Protein AF-T2M5D5-F1 (afdb_monomer)

Structure (mmCIF, N/CA/C/O backbone):
data_AF-T2M5D5-F1
#
_entry.id   AF-T2M5D5-F1
#
loop_
_atom_site.group_PDB
_atom_site.id
_atom_site.type_symbol
_atom_site.label_atom_id
_atom_site.label_alt_id
_atom_site.label_comp_id
_atom_site.label_asym_id
_atom_site.label_entity_id
_atom_site.label_seq_id
_atom_site.pdbx_PDB_ins_code
_atom_site.Cartn_x
_atom_site.Cartn_y
_atom_site.Cartn_z
_atom_site.occupancy
_atom_site.B_iso_or_equiv
_atom_site.auth_seq_id
_atom_site.auth_comp_id
_atom_site.auth_asym_id
_atom_site.auth_atom_id
_atom_site.pdbx_PDB_model_num
ATOM 1 N N . MET A 1 1 ? 47.202 38.262 -23.959 1.00 41.03 1 MET A N 1
ATOM 2 C CA . MET A 1 1 ? 46.665 36.959 -23.506 1.00 41.03 1 MET A CA 1
ATOM 3 C C . MET A 1 1 ? 47.545 35.866 -24.092 1.00 41.03 1 MET A C 1
ATOM 5 O O . MET A 1 1 ? 47.712 35.843 -25.303 1.00 41.03 1 MET A O 1
ATOM 9 N N . LYS A 1 2 ? 48.223 35.074 -23.251 1.00 37.91 2 LYS A N 1
ATOM 10 C CA . LYS A 1 2 ? 49.223 34.091 -23.702 1.00 37.91 2 LYS A CA 1
ATOM 11 C C . LYS A 1 2 ? 48.536 32.831 -24.260 1.00 37.91 2 LYS A C 1
ATOM 13 O O . LYS A 1 2 ? 47.657 32.316 -23.571 1.00 37.91 2 LYS A O 1
ATOM 18 N N . PRO A 1 3 ? 48.938 32.301 -25.428 1.00 40.81 3 PRO A N 1
ATOM 19 C CA . PRO A 1 3 ? 48.574 30.942 -25.816 1.00 40.81 3 PRO A CA 1
ATOM 20 C C . PRO A 1 3 ? 49.311 29.939 -24.911 1.00 40.81 3 PRO A C 1
ATOM 22 O O . PRO A 1 3 ? 50.504 30.097 -24.644 1.00 40.81 3 PRO A O 1
ATOM 25 N N . GLY A 1 4 ? 48.584 28.948 -24.389 1.00 52.00 4 GLY A N 1
ATOM 26 C CA . GLY A 1 4 ? 49.148 27.851 -23.592 1.00 52.00 4 GLY A CA 1
ATOM 27 C C . GLY A 1 4 ? 50.133 26.993 -24.404 1.00 52.00 4 GLY A C 1
ATOM 28 O O . GLY A 1 4 ? 50.101 27.035 -25.636 1.00 52.00 4 GLY A O 1
ATOM 29 N N . PRO A 1 5 ? 51.033 26.239 -23.747 1.00 53.03 5 PRO A N 1
ATOM 30 C CA . PRO A 1 5 ? 52.125 25.567 -24.438 1.00 53.03 5 PRO A CA 1
ATOM 31 C C . PRO A 1 5 ? 51.608 24.421 -25.316 1.00 53.03 5 PRO A C 1
ATOM 33 O O . PRO A 1 5 ? 50.821 23.582 -24.876 1.00 53.03 5 PRO A O 1
ATOM 36 N N . ALA A 1 6 ? 52.080 24.382 -26.563 1.00 60.75 6 ALA A N 1
ATOM 37 C CA . ALA A 1 6 ? 51.912 23.240 -27.449 1.00 60.75 6 ALA A CA 1
ATOM 38 C C . ALA A 1 6 ? 52.749 22.069 -26.914 1.00 60.75 6 ALA A C 1
ATOM 40 O O . ALA A 1 6 ? 53.966 22.186 -26.769 1.00 60.75 6 ALA A O 1
ATOM 41 N N . LEU A 1 7 ? 52.085 20.955 -26.604 1.00 52.19 7 LEU A N 1
ATOM 42 C CA . LEU A 1 7 ? 52.728 19.740 -26.108 1.00 52.19 7 LEU A CA 1
ATOM 43 C C . LEU A 1 7 ? 53.691 19.192 -27.164 1.00 52.19 7 LEU A C 1
ATOM 45 O O . LEU A 1 7 ? 53.328 18.992 -28.326 1.00 52.19 7 LEU A O 1
ATOM 49 N N . THR A 1 8 ? 54.933 18.959 -26.756 1.00 66.31 8 THR A N 1
ATOM 50 C CA . THR A 1 8 ? 55.989 18.468 -27.639 1.00 66.31 8 THR A CA 1
ATOM 51 C C . THR A 1 8 ? 55.915 16.946 -27.773 1.00 66.31 8 THR A C 1
ATOM 53 O O . THR A 1 8 ? 55.315 16.248 -26.954 1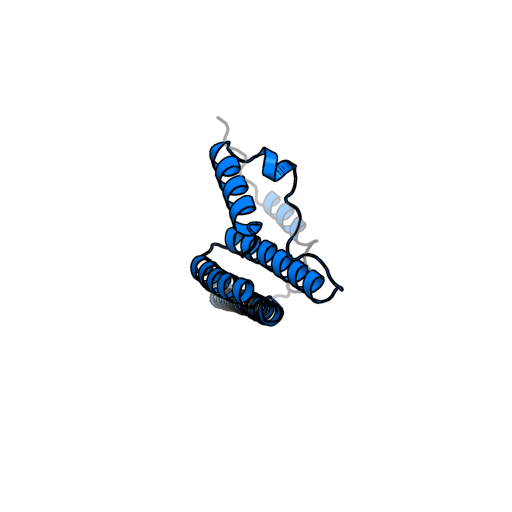.00 66.31 8 THR A O 1
ATOM 56 N N . LYS A 1 9 ? 56.562 16.382 -28.803 1.00 50.91 9 LYS A N 1
ATOM 57 C CA . LYS A 1 9 ? 56.622 14.920 -29.019 1.00 50.91 9 LYS A CA 1
ATOM 58 C C . LYS A 1 9 ? 57.193 14.148 -27.816 1.00 50.91 9 LYS A C 1
ATOM 60 O O . LYS A 1 9 ? 56.903 12.963 -27.673 1.00 50.91 9 LYS A O 1
ATOM 65 N N . LEU A 1 10 ? 57.966 14.813 -26.956 1.00 52.09 10 LEU A N 1
ATOM 66 C CA . LEU A 1 10 ? 58.519 14.241 -25.730 1.00 52.09 10 LEU A CA 1
ATOM 67 C C . LEU A 1 10 ? 57.456 14.115 -24.618 1.00 52.09 10 LEU A C 1
ATOM 69 O O . LEU A 1 10 ? 57.444 13.116 -23.901 1.00 52.09 10 LEU A O 1
ATOM 73 N N . ASP A 1 11 ? 56.493 15.041 -24.549 1.00 59.12 11 ASP A N 1
ATOM 74 C CA . ASP A 1 11 ? 55.388 15.018 -23.574 1.00 59.12 11 ASP A CA 1
ATOM 75 C C . ASP A 1 11 ? 54.413 13.856 -23.830 1.00 59.12 11 ASP A C 1
ATOM 77 O O . ASP A 1 11 ? 53.914 13.216 -22.901 1.00 59.12 11 ASP A O 1
ATOM 81 N N . LEU A 1 12 ? 54.204 13.510 -25.104 1.00 53.34 12 LEU A N 1
ATOM 82 C CA . LEU A 1 12 ? 53.393 12.357 -25.509 1.00 53.34 12 LEU A CA 1
ATOM 83 C C . LEU A 1 12 ? 54.049 11.017 -25.139 1.00 53.34 12 LEU A C 1
ATOM 85 O O . LEU A 1 12 ? 53.348 10.052 -24.827 1.00 53.34 12 LEU A O 1
ATOM 89 N N . ALA A 1 13 ? 55.384 10.949 -25.141 1.00 54.50 13 ALA A N 1
ATOM 90 C CA . ALA A 1 13 ? 56.126 9.751 -24.752 1.00 54.50 13 ALA A CA 1
ATOM 91 C C . ALA A 1 13 ? 56.056 9.503 -23.234 1.00 54.50 13 ALA A C 1
ATOM 93 O O . ALA A 1 13 ? 55.872 8.364 -22.802 1.00 54.50 13 ALA A O 1
ATOM 94 N N . VAL A 1 14 ? 56.116 10.569 -22.429 1.00 59.69 14 VAL A N 1
ATOM 95 C CA . VAL A 1 14 ? 55.937 10.502 -20.968 1.00 59.69 14 VAL A CA 1
ATOM 96 C C . VAL A 1 14 ? 54.496 10.124 -20.604 1.00 59.69 14 VAL A C 1
ATOM 98 O O . VAL A 1 14 ? 54.284 9.279 -19.733 1.00 59.69 14 VAL A O 1
ATOM 101 N N . TRP A 1 15 ? 53.497 10.668 -21.310 1.00 54.50 15 TRP A N 1
ATOM 102 C CA . TRP A 1 15 ? 52.091 10.288 -21.123 1.00 54.50 15 TRP A CA 1
ATOM 103 C C . TRP A 1 15 ? 51.831 8.813 -21.472 1.00 54.50 15 TRP A C 1
ATOM 105 O O . TRP A 1 15 ? 51.175 8.097 -20.715 1.00 54.50 15 TRP A O 1
ATOM 115 N N . ARG A 1 16 ? 52.419 8.324 -22.571 1.00 48.47 16 ARG A N 1
ATOM 116 C CA . ARG A 1 16 ? 52.304 6.926 -23.016 1.00 48.47 16 ARG A CA 1
ATOM 117 C C . ARG A 1 16 ? 52.884 5.931 -22.003 1.00 48.47 16 ARG A C 1
ATOM 119 O O . ARG A 1 16 ? 52.291 4.879 -21.787 1.00 48.47 16 ARG A O 1
ATOM 126 N N . ASN A 1 17 ? 53.995 6.263 -21.347 1.00 54.94 17 ASN A N 1
ATOM 127 C CA . ASN A 1 17 ? 54.628 5.372 -20.367 1.00 54.94 17 ASN A CA 1
ATOM 128 C C . ASN A 1 17 ? 53.801 5.231 -19.072 1.00 54.94 17 ASN A C 1
ATOM 130 O O . ASN A 1 17 ? 53.831 4.195 -18.412 1.00 54.94 17 ASN A O 1
ATOM 134 N N . LYS A 1 18 ? 52.987 6.243 -18.745 1.00 54.78 18 LYS A N 1
ATOM 135 C CA . LYS A 1 18 ? 52.133 6.269 -17.547 1.00 54.78 18 LYS A CA 1
ATOM 136 C C . LYS A 1 18 ? 50.885 5.379 -17.654 1.00 54.78 18 LYS A C 1
ATOM 138 O O . LYS A 1 18 ? 50.311 5.021 -16.633 1.00 54.78 18 LYS A O 1
ATOM 143 N N . LEU A 1 19 ? 50.481 5.000 -18.870 1.00 45.97 19 LEU A N 1
ATOM 144 C CA . LEU A 1 19 ? 49.377 4.059 -19.116 1.00 45.97 19 LEU A CA 1
ATOM 145 C C . LEU A 1 19 ? 49.840 2.596 -19.184 1.00 45.97 19 LEU A C 1
ATOM 147 O O . LEU A 1 19 ? 49.019 1.687 -19.082 1.00 45.97 19 LEU A O 1
ATOM 151 N N . SER A 1 20 ? 51.148 2.360 -19.320 1.00 48.66 20 SER A N 1
ATOM 152 C CA . SER A 1 20 ? 51.711 1.013 -19.451 1.00 48.66 20 SER A CA 1
ATOM 153 C C . SER A 1 20 ? 51.877 0.275 -18.116 1.00 48.66 20 SER A C 1
ATOM 155 O O . SER A 1 20 ? 52.218 -0.903 -18.118 1.00 48.66 20 SER A O 1
ATOM 157 N N . THR A 1 21 ? 51.623 0.929 -16.979 1.00 49.34 21 THR A N 1
ATOM 158 C CA . THR A 1 21 ? 51.690 0.324 -15.636 1.00 49.34 21 THR A CA 1
ATOM 159 C C . THR A 1 21 ? 50.332 -0.131 -15.089 1.00 49.34 21 THR A C 1
ATOM 161 O O . THR A 1 21 ? 50.283 -0.648 -13.977 1.00 49.34 21 THR A O 1
ATOM 164 N N . VAL A 1 22 ? 49.229 0.033 -15.837 1.00 53.72 22 VAL A N 1
ATOM 165 C CA . VAL A 1 22 ? 47.863 -0.246 -15.332 1.00 53.72 22 VAL A CA 1
ATOM 166 C C . VAL A 1 22 ? 47.086 -1.265 -16.185 1.00 53.72 22 VAL A C 1
ATOM 168 O O . VAL A 1 22 ? 45.942 -1.576 -15.870 1.00 53.72 22 VAL A O 1
ATOM 171 N 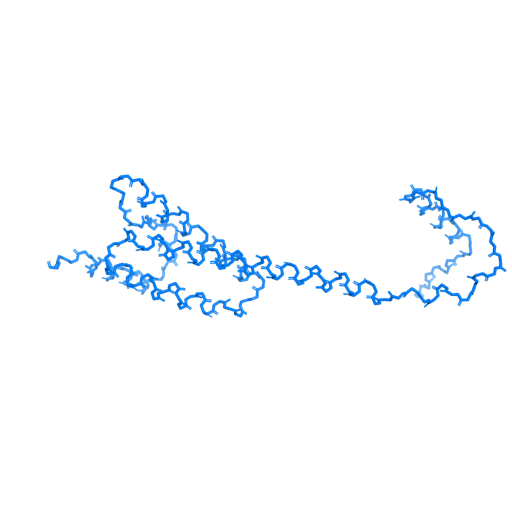N . LEU A 1 23 ? 47.681 -1.858 -17.229 1.00 47.91 23 LEU A N 1
ATOM 172 C CA . LEU A 1 23 ? 47.037 -2.925 -18.012 1.00 47.91 23 LEU A CA 1
ATOM 173 C C .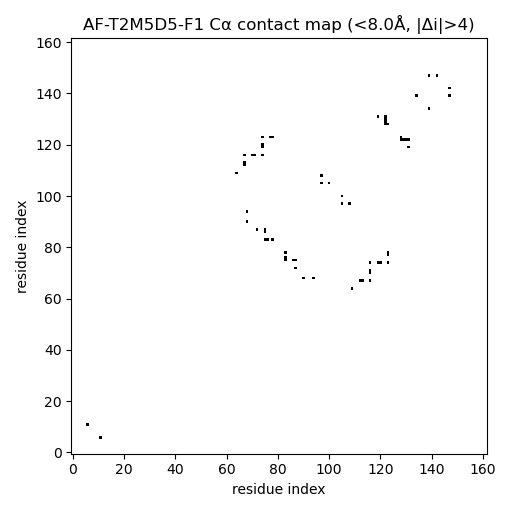 LEU A 1 23 ? 47.966 -4.145 -18.194 1.00 47.91 23 LEU A C 1
ATOM 175 O O . LEU A 1 23 ? 49.151 -3.950 -18.466 1.00 47.91 23 LEU A O 1
ATOM 179 N N . PRO A 1 24 ? 47.468 -5.394 -18.040 1.00 37.12 24 PRO A N 1
ATOM 180 C CA . PRO A 1 24 ? 48.293 -6.603 -18.091 1.00 37.12 24 PRO A CA 1
ATOM 181 C C . PRO A 1 24 ? 48.970 -6.791 -19.451 1.00 37.12 24 PRO A C 1
ATOM 183 O O . PRO A 1 24 ? 48.316 -6.788 -20.494 1.00 37.12 24 PRO A O 1
ATOM 186 N N . GLY A 1 25 ? 50.288 -6.987 -19.418 1.00 50.53 25 GLY A N 1
ATOM 187 C CA . GLY A 1 25 ? 51.137 -7.163 -20.588 1.00 50.53 25 GLY A CA 1
ATOM 188 C C . GLY A 1 25 ? 50.916 -8.497 -21.291 1.00 50.53 25 GLY A C 1
ATOM 189 O O . GLY A 1 25 ? 51.393 -9.532 -20.852 1.00 50.53 25 GLY A O 1
ATOM 190 N N . THR A 1 26 ? 50.247 -8.446 -22.428 1.00 58.69 26 THR A N 1
ATOM 191 C CA . THR A 1 26 ? 50.601 -9.168 -23.658 1.00 58.69 26 THR A CA 1
ATOM 192 C C . THR A 1 26 ? 50.160 -8.254 -24.802 1.00 58.69 26 THR A C 1
ATOM 194 O O . THR A 1 26 ? 49.382 -7.340 -24.558 1.00 58.69 26 THR A O 1
ATOM 197 N N . TRP A 1 27 ? 50.641 -8.461 -26.025 1.00 48.03 27 TRP A N 1
ATOM 198 C CA . TRP A 1 27 ? 50.380 -7.627 -27.212 1.00 48.03 27 TRP A CA 1
ATOM 199 C C . TRP A 1 27 ? 51.297 -6.415 -27.389 1.00 48.03 27 TRP A C 1
ATOM 201 O O . TRP A 1 27 ? 50.820 -5.296 -27.366 1.00 48.03 27 TRP A O 1
ATOM 211 N N . TRP A 1 28 ? 52.583 -6.648 -27.678 1.00 39.62 28 TRP A N 1
ATOM 212 C CA . TRP A 1 28 ? 53.280 -5.967 -28.787 1.00 39.62 28 TRP A CA 1
ATOM 213 C C . TRP A 1 28 ? 54.325 -6.929 -29.364 1.00 39.62 28 TRP A C 1
ATOM 215 O O . TRP A 1 28 ? 55.461 -6.992 -28.908 1.00 39.62 28 TRP A O 1
ATOM 225 N N . GLY A 1 29 ? 53.909 -7.729 -30.344 1.00 36.44 29 GLY A N 1
ATOM 226 C CA . GLY A 1 29 ? 54.774 -8.611 -31.122 1.00 36.44 29 GLY A CA 1
ATOM 227 C C . GLY A 1 29 ? 54.498 -8.400 -32.605 1.00 36.44 29 GLY A C 1
ATOM 228 O O . GLY A 1 29 ? 53.478 -8.843 -33.117 1.00 36.44 29 GLY A O 1
ATOM 229 N N . SER A 1 30 ? 55.391 -7.647 -33.237 1.00 48.53 30 SER A N 1
ATOM 230 C CA . SER A 1 30 ? 55.606 -7.406 -34.664 1.00 48.53 30 SER A CA 1
ATOM 231 C C . SER A 1 30 ? 54.805 -8.245 -35.671 1.00 48.53 30 SER A C 1
ATOM 233 O O . SER A 1 30 ? 55.097 -9.420 -35.869 1.00 48.53 30 SER A O 1
ATOM 235 N N . ASN A 1 31 ? 53.939 -7.593 -36.455 1.00 35.97 31 ASN A N 1
ATOM 236 C CA . ASN A 1 31 ? 53.895 -7.862 -37.894 1.00 35.97 31 ASN A CA 1
ATOM 237 C C . ASN A 1 31 ? 53.328 -6.665 -38.675 1.00 35.97 31 ASN A C 1
ATOM 239 O O . ASN A 1 31 ? 52.181 -6.255 -38.495 1.00 35.97 31 ASN A O 1
ATOM 243 N N . SER A 1 32 ? 54.155 -6.101 -39.553 1.00 46.81 32 SER A N 1
ATOM 244 C CA . SER A 1 32 ? 53.872 -4.938 -40.405 1.00 46.81 32 SER A CA 1
ATOM 245 C C . SER A 1 32 ? 52.973 -5.323 -41.595 1.00 46.81 32 SER A C 1
ATOM 247 O O . SER A 1 32 ? 53.358 -5.208 -42.757 1.00 46.81 32 SER A O 1
ATOM 249 N N . LYS A 1 33 ? 51.783 -5.870 -41.310 1.00 45.53 33 LYS A N 1
ATOM 250 C CA . LYS A 1 33 ? 50.771 -6.201 -42.333 1.00 45.53 33 LYS A CA 1
ATOM 251 C C . LYS A 1 33 ? 49.313 -6.010 -41.896 1.00 45.53 33 LYS A C 1
ATOM 253 O O . LYS A 1 33 ? 48.419 -6.348 -42.658 1.00 45.53 33 LYS A O 1
ATOM 258 N N . LEU A 1 34 ? 49.058 -5.432 -40.719 1.00 44.53 34 LEU A N 1
ATOM 259 C CA . LEU A 1 34 ? 47.701 -5.195 -40.189 1.00 44.53 34 LEU A CA 1
ATOM 260 C C . LEU A 1 34 ? 47.430 -3.712 -39.884 1.00 44.53 34 LEU A C 1
ATOM 262 O O . LEU A 1 34 ? 46.760 -3.371 -38.914 1.00 44.53 34 LEU A O 1
ATOM 266 N N . LEU A 1 35 ? 47.965 -2.804 -40.703 1.00 40.03 35 LEU A N 1
ATOM 267 C CA . LEU A 1 35 ? 47.787 -1.353 -40.536 1.00 40.03 35 LEU A CA 1
ATOM 268 C C . LEU A 1 35 ? 46.621 -0.761 -41.354 1.00 40.03 35 LEU A C 1
ATOM 270 O O . LEU A 1 35 ? 46.559 0.453 -41.519 1.00 40.03 35 LEU A O 1
ATOM 274 N N . CYS A 1 36 ? 45.669 -1.588 -41.808 1.00 44.94 36 CYS A N 1
ATOM 275 C CA . CYS A 1 36 ? 44.437 -1.128 -42.471 1.00 44.94 36 CYS A CA 1
ATOM 276 C C . CYS A 1 36 ? 43.122 -1.719 -41.922 1.00 44.94 36 CYS A C 1
ATOM 278 O O . CYS A 1 36 ? 42.085 -1.509 -42.537 1.00 44.94 36 CYS A O 1
ATOM 280 N N . GLU A 1 37 ? 43.106 -2.389 -40.764 1.00 34.44 37 GLU A N 1
ATOM 281 C CA . GLU A 1 37 ? 41.857 -2.986 -40.232 1.00 34.44 37 GLU A CA 1
ATOM 282 C C . GLU A 1 37 ? 41.479 -2.540 -38.809 1.00 34.44 37 GLU A C 1
ATOM 284 O O . GLU A 1 37 ? 40.444 -2.936 -38.281 1.00 34.44 37 GLU A O 1
ATOM 289 N N . ALA A 1 38 ? 42.255 -1.656 -38.174 1.00 40.69 38 ALA A N 1
ATOM 290 C CA . ALA A 1 38 ? 41.965 -1.216 -36.804 1.00 40.69 38 ALA A CA 1
ATOM 291 C C . ALA A 1 38 ? 40.910 -0.090 -36.698 1.00 40.69 38 ALA A C 1
ATOM 293 O O . ALA A 1 38 ? 40.557 0.308 -35.590 1.00 40.69 38 ALA A O 1
ATOM 294 N N . SER A 1 39 ? 40.376 0.413 -37.818 1.00 46.72 39 SER A N 1
ATOM 295 C CA . SER A 1 39 ? 39.220 1.328 -37.840 1.00 46.72 39 SER A CA 1
ATOM 296 C C . SER A 1 39 ? 37.871 0.607 -37.980 1.00 46.72 39 SER A C 1
ATOM 298 O O . SER A 1 39 ? 36.837 1.264 -38.059 1.00 46.72 39 SER A O 1
ATOM 300 N N . ALA A 1 40 ? 37.861 -0.730 -37.961 1.00 50.06 40 ALA A N 1
ATOM 301 C CA . ALA A 1 40 ? 36.656 -1.551 -38.047 1.00 50.06 40 ALA A CA 1
ATOM 302 C C . ALA A 1 40 ? 36.413 -2.378 -36.771 1.00 50.06 40 ALA A C 1
ATOM 304 O O . ALA A 1 40 ? 36.007 -3.535 -36.843 1.00 50.06 40 ALA A O 1
ATOM 305 N N . LEU A 1 41 ? 36.630 -1.799 -35.582 1.00 50.69 41 LEU A N 1
ATOM 306 C CA . LEU A 1 41 ? 36.013 -2.355 -34.373 1.00 50.69 41 LEU A CA 1
ATOM 307 C C . LEU A 1 41 ? 34.487 -2.190 -34.509 1.00 50.69 41 LEU A C 1
ATOM 309 O O . LEU A 1 41 ? 34.015 -1.051 -34.570 1.00 50.69 41 LEU A O 1
ATOM 313 N N . PRO A 1 42 ? 33.692 -3.276 -34.576 1.00 52.22 42 PRO A N 1
ATOM 314 C CA . PRO A 1 42 ? 32.263 -3.158 -34.816 1.00 52.22 42 PRO A CA 1
ATOM 315 C C . PRO A 1 42 ? 31.592 -2.564 -33.575 1.00 52.22 42 PRO A C 1
ATOM 317 O O . PRO A 1 42 ? 31.396 -3.261 -32.576 1.00 52.22 42 PRO A O 1
ATOM 320 N N . LEU A 1 43 ? 31.181 -1.293 -33.644 1.00 46.19 43 LEU A N 1
ATOM 321 C CA . LEU A 1 43 ? 30.299 -0.660 -32.646 1.00 46.19 43 LEU A CA 1
ATOM 322 C C . LEU A 1 43 ? 29.045 -1.521 -32.363 1.00 46.19 43 LEU A C 1
ATOM 324 O O . LEU A 1 43 ? 28.530 -1.536 -31.248 1.00 46.19 43 LEU A O 1
ATOM 328 N N . HIS A 1 44 ? 28.650 -2.355 -33.330 1.00 50.28 44 HIS A N 1
ATOM 329 C CA . HIS A 1 44 ? 27.556 -3.318 -33.234 1.00 50.28 44 HIS A CA 1
ATOM 330 C C . HIS A 1 44 ? 27.663 -4.293 -32.042 1.00 50.28 44 HIS A C 1
ATOM 332 O O . HIS A 1 44 ? 26.651 -4.619 -31.427 1.00 50.28 44 HIS A O 1
ATOM 338 N N . HIS A 1 45 ? 28.862 -4.756 -31.659 1.00 53.56 45 HIS A N 1
ATOM 339 C CA . HIS A 1 45 ? 28.982 -5.725 -30.556 1.00 53.56 45 HIS A CA 1
ATOM 340 C C . HIS A 1 45 ? 28.772 -5.080 -29.171 1.00 53.56 45 HIS A C 1
ATOM 342 O O . HIS A 1 45 ? 28.259 -5.734 -28.258 1.00 53.56 45 HIS A O 1
ATOM 348 N N . TYR A 1 46 ? 29.125 -3.798 -29.010 1.00 55.66 46 TYR A N 1
ATOM 349 C CA . TYR A 1 46 ? 28.822 -3.049 -27.786 1.00 55.66 46 TYR A CA 1
ATOM 350 C C . TYR A 1 46 ? 27.315 -2.767 -27.692 1.00 55.66 46 TYR A C 1
ATOM 352 O O . TYR A 1 46 ? 26.717 -3.056 -26.656 1.00 55.66 46 TYR A O 1
ATOM 360 N N . ASP A 1 47 ? 26.682 -2.339 -28.788 1.00 60.75 47 ASP A N 1
ATOM 361 C CA . ASP A 1 47 ? 25.237 -2.077 -28.836 1.00 60.75 47 ASP A CA 1
ATOM 362 C C . ASP A 1 47 ? 24.390 -3.331 -28.572 1.00 60.75 47 ASP A C 1
ATOM 364 O O . ASP A 1 47 ? 23.434 -3.279 -27.795 1.00 60.75 47 ASP A O 1
ATOM 368 N N . ILE A 1 48 ? 24.760 -4.497 -29.120 1.00 69.19 48 ILE A N 1
ATOM 369 C CA . ILE A 1 48 ? 24.065 -5.766 -28.828 1.00 69.19 48 ILE A CA 1
ATOM 370 C C . ILE A 1 48 ? 24.131 -6.098 -27.334 1.00 69.19 48 ILE A C 1
ATOM 372 O O . ILE A 1 48 ? 23.126 -6.483 -26.728 1.00 69.19 48 ILE A O 1
ATOM 376 N N . ARG A 1 49 ? 25.312 -5.962 -26.719 1.00 75.69 49 ARG A N 1
ATOM 377 C CA . ARG A 1 49 ? 25.499 -6.281 -25.299 1.00 75.69 49 ARG A CA 1
ATOM 378 C C . ARG A 1 49 ? 24.719 -5.317 -24.407 1.00 75.69 49 ARG A C 1
ATOM 380 O O . ARG A 1 49 ? 24.090 -5.768 -23.452 1.00 75.69 49 ARG A O 1
ATOM 387 N N . ILE A 1 50 ? 24.730 -4.023 -24.722 1.00 74.44 50 ILE A N 1
ATOM 388 C CA . ILE A 1 50 ? 23.968 -3.014 -23.980 1.00 74.44 50 ILE A CA 1
ATOM 389 C C . ILE A 1 50 ? 22.461 -3.269 -24.104 1.00 74.44 50 ILE A C 1
ATOM 391 O O . ILE A 1 50 ? 21.776 -3.302 -23.082 1.00 74.44 50 ILE A O 1
ATOM 395 N N . ASN A 1 51 ? 21.951 -3.564 -25.303 1.00 80.12 51 ASN A N 1
ATOM 396 C CA . ASN A 1 51 ? 20.539 -3.903 -25.505 1.00 80.12 51 ASN A CA 1
ATOM 397 C C . ASN A 1 51 ? 20.126 -5.167 -24.737 1.00 80.12 51 ASN A C 1
ATOM 399 O O . ASN A 1 51 ? 19.094 -5.163 -24.064 1.00 80.12 51 ASN A O 1
ATOM 403 N N . LYS A 1 52 ? 20.959 -6.219 -24.751 1.00 83.50 52 LYS A N 1
ATOM 404 C CA . LYS A 1 52 ? 20.711 -7.450 -23.985 1.00 83.50 52 LYS A CA 1
ATOM 405 C C . LYS A 1 52 ? 20.609 -7.176 -22.482 1.00 83.50 52 LYS A C 1
ATOM 407 O O . LYS A 1 52 ? 19.639 -7.586 -21.850 1.00 83.50 52 LYS A O 1
ATOM 412 N N . LEU A 1 53 ? 21.560 -6.429 -21.919 1.00 81.38 53 LEU A N 1
ATOM 413 C CA . LEU A 1 53 ? 21.556 -6.071 -20.495 1.00 81.38 53 LEU A CA 1
ATOM 414 C C . LEU A 1 53 ? 20.350 -5.195 -20.120 1.00 81.38 53 LEU A C 1
ATOM 416 O O . LEU A 1 53 ? 19.749 -5.384 -19.061 1.00 81.38 53 LEU A O 1
ATOM 420 N N . MET A 1 54 ? 19.968 -4.248 -20.980 1.00 79.62 54 MET A N 1
ATOM 421 C CA . MET A 1 54 ? 18.783 -3.409 -20.768 1.00 79.62 54 MET A CA 1
ATOM 422 C C . MET A 1 54 ? 17.490 -4.234 -20.805 1.00 79.62 54 MET A C 1
ATOM 424 O O . MET A 1 54 ? 16.595 -4.021 -19.980 1.00 79.62 54 MET A O 1
ATOM 428 N N . GLN A 1 55 ? 17.405 -5.221 -21.699 1.00 76.00 55 GLN A N 1
ATOM 429 C CA . GLN A 1 55 ? 16.263 -6.127 -21.794 1.00 76.00 55 GLN A CA 1
ATOM 430 C C . GLN A 1 55 ? 16.178 -7.062 -20.578 1.00 76.00 55 GLN A C 1
ATOM 432 O O . GLN A 1 55 ? 15.106 -7.189 -19.988 1.00 76.00 55 GLN A O 1
ATOM 437 N N . GLU A 1 56 ? 17.296 -7.641 -20.133 1.00 82.88 56 GLU A N 1
ATOM 438 C CA . GLU A 1 56 ? 17.368 -8.474 -18.923 1.00 82.88 56 GLU A CA 1
ATOM 439 C C . GLU A 1 56 ? 16.944 -7.696 -17.667 1.00 82.88 56 GLU A C 1
ATOM 441 O O . GLU A 1 56 ? 16.119 -8.177 -16.886 1.00 82.88 56 GLU A O 1
ATOM 446 N N . ARG A 1 57 ? 17.425 -6.455 -17.504 1.00 81.62 57 ARG A N 1
ATOM 447 C CA . ARG A 1 57 ? 16.999 -5.558 -16.414 1.00 81.62 57 ARG A CA 1
ATOM 448 C C . ARG A 1 57 ? 15.502 -5.265 -16.464 1.00 81.62 57 ARG A C 1
ATOM 450 O O . ARG A 1 57 ? 14.836 -5.287 -15.429 1.00 81.62 57 ARG A O 1
ATOM 457 N N . THR A 1 58 ? 14.965 -5.014 -17.657 1.00 83.69 58 THR A N 1
ATOM 458 C CA . THR A 1 58 ? 13.533 -4.743 -17.858 1.00 83.69 58 THR A CA 1
ATOM 459 C C . THR A 1 58 ? 12.686 -5.954 -17.479 1.00 83.69 58 THR A C 1
ATOM 461 O O . THR A 1 58 ? 11.732 -5.827 -16.711 1.00 83.69 58 THR A O 1
ATOM 464 N N . ILE A 1 59 ? 13.069 -7.142 -17.948 1.00 81.69 59 ILE A N 1
ATOM 465 C CA . ILE A 1 59 ? 12.399 -8.404 -17.629 1.00 81.69 59 ILE A CA 1
ATOM 466 C C . ILE A 1 59 ? 12.428 -8.655 -16.115 1.00 81.69 59 ILE A C 1
ATOM 468 O O . ILE A 1 59 ? 11.381 -8.899 -15.513 1.00 81.69 59 ILE A O 1
ATOM 472 N N . ALA A 1 60 ? 13.595 -8.523 -15.477 1.00 86.56 60 ALA A N 1
ATOM 473 C CA . ALA A 1 60 ? 13.739 -8.691 -14.032 1.00 86.56 60 ALA A CA 1
ATOM 474 C C . ALA A 1 60 ? 12.832 -7.727 -13.249 1.00 86.56 60 ALA A C 1
ATOM 476 O O . ALA A 1 60 ? 12.119 -8.146 -12.335 1.00 86.56 60 ALA A O 1
ATOM 477 N N . ARG A 1 61 ? 12.785 -6.448 -13.645 1.00 86.38 61 ARG A N 1
ATOM 478 C CA . ARG A 1 61 ? 11.900 -5.449 -13.030 1.00 86.38 61 ARG A CA 1
ATOM 479 C C . ARG A 1 61 ? 10.427 -5.842 -13.162 1.00 86.38 61 ARG A C 1
ATOM 481 O O . ARG A 1 61 ? 9.707 -5.803 -12.165 1.00 86.38 61 ARG A O 1
ATOM 488 N N . LEU A 1 62 ? 9.977 -6.259 -14.346 1.00 89.31 62 LEU A N 1
ATOM 489 C CA . LEU A 1 62 ? 8.595 -6.706 -14.561 1.00 89.31 62 LEU A CA 1
ATOM 490 C C . LEU A 1 62 ? 8.242 -7.908 -13.677 1.00 89.31 62 LEU A C 1
ATOM 492 O O . LEU A 1 62 ? 7.176 -7.920 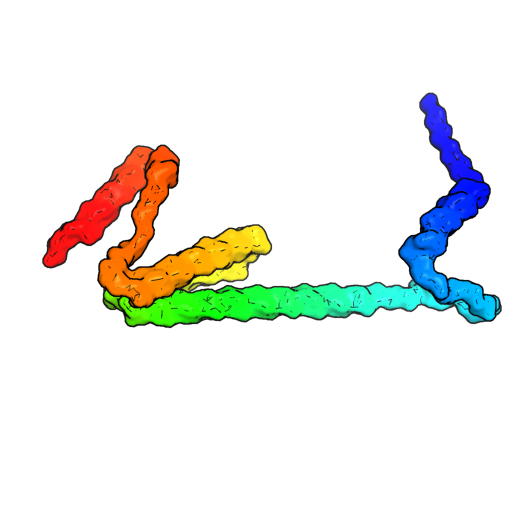-13.058 1.00 89.31 62 LEU A O 1
ATOM 496 N N . PHE A 1 63 ? 9.142 -8.886 -13.558 1.00 93.19 63 PHE A N 1
ATOM 497 C CA . PHE A 1 63 ? 8.941 -10.034 -12.675 1.00 93.19 63 PHE A CA 1
ATOM 498 C C . PHE A 1 63 ? 8.786 -9.625 -11.208 1.00 93.19 63 PHE A C 1
ATOM 500 O O . PHE A 1 63 ? 7.895 -10.137 -10.525 1.00 93.19 63 PHE A O 1
ATOM 507 N N . LEU A 1 64 ? 9.610 -8.692 -10.722 1.00 94.38 64 LEU A N 1
ATOM 508 C CA . LEU A 1 64 ? 9.526 -8.194 -9.347 1.00 94.38 64 LEU A CA 1
ATOM 509 C C . LEU A 1 64 ? 8.196 -7.484 -9.077 1.00 94.38 64 LEU A C 1
ATOM 511 O O . LEU A 1 64 ? 7.537 -7.794 -8.082 1.00 94.38 64 LEU A O 1
ATOM 515 N N . VAL A 1 65 ? 7.772 -6.600 -9.985 1.00 95.06 65 VAL A N 1
ATOM 516 C CA . VAL A 1 65 ? 6.490 -5.879 -9.898 1.00 95.06 65 VAL A CA 1
ATOM 517 C C . VAL A 1 65 ? 5.322 -6.866 -9.862 1.00 95.06 65 VAL A C 1
ATOM 519 O O . VAL A 1 65 ? 4.471 -6.803 -8.977 1.00 95.06 65 VAL A O 1
ATOM 522 N N . GLN A 1 66 ? 5.299 -7.833 -10.783 1.00 95.50 66 GLN A N 1
ATOM 523 C CA . GLN A 1 66 ? 4.238 -8.837 -10.841 1.00 95.50 66 GLN A CA 1
ATOM 524 C C . GLN A 1 66 ? 4.211 -9.745 -9.608 1.00 95.50 66 GLN A C 1
ATOM 526 O O . GLN A 1 66 ? 3.136 -10.135 -9.148 1.00 95.50 66 GLN A O 1
ATOM 531 N N . ARG A 1 67 ? 5.382 -10.120 -9.076 1.00 97.38 67 ARG A N 1
ATOM 532 C CA . ARG A 1 67 ? 5.474 -10.933 -7.859 1.00 97.38 67 ARG A CA 1
ATOM 533 C C . ARG A 1 67 ? 4.882 -10.188 -6.668 1.00 97.38 67 ARG A C 1
ATOM 535 O O . ARG A 1 67 ? 4.089 -10.784 -5.945 1.00 97.38 67 ARG A O 1
ATOM 542 N N . LEU A 1 68 ? 5.229 -8.911 -6.504 1.00 97.69 68 LEU A N 1
ATOM 543 C CA . LEU A 1 68 ? 4.708 -8.064 -5.433 1.00 97.69 68 LEU A CA 1
ATOM 544 C C . LEU A 1 68 ? 3.187 -7.897 -5.545 1.00 97.69 68 LEU A C 1
ATOM 546 O O . LEU A 1 68 ? 2.471 -8.199 -4.595 1.00 97.69 68 LEU A O 1
ATOM 550 N N . TYR A 1 69 ? 2.693 -7.541 -6.733 1.00 98.06 69 TYR A N 1
ATOM 551 C CA . TYR A 1 69 ? 1.260 -7.414 -7.012 1.00 98.06 69 TYR A CA 1
ATOM 552 C C . TYR A 1 69 ? 0.475 -8.681 -6.638 1.00 98.06 69 TYR A C 1
ATOM 554 O O . TYR A 1 69 ? -0.510 -8.629 -5.902 1.00 98.06 69 TYR A O 1
ATOM 562 N N . ARG A 1 70 ? 0.942 -9.854 -7.093 1.00 98.12 70 ARG A N 1
ATOM 563 C CA . ARG A 1 70 ? 0.297 -11.136 -6.772 1.00 98.12 70 ARG A CA 1
ATOM 564 C C . ARG A 1 70 ? 0.364 -11.463 -5.282 1.00 98.12 70 ARG A C 1
ATOM 566 O O . ARG A 1 70 ? -0.577 -12.060 -4.770 1.00 98.12 70 ARG A O 1
ATOM 573 N N . GLN A 1 71 ? 1.458 -11.124 -4.601 1.00 97.88 71 GLN A N 1
ATOM 574 C CA . GLN A 1 71 ? 1.595 -11.379 -3.168 1.00 97.88 71 GLN A CA 1
ATOM 575 C C . GLN A 1 71 ? 0.606 -10.540 -2.355 1.00 97.88 71 GLN A C 1
ATOM 577 O O . GLN A 1 71 ? -0.078 -11.091 -1.497 1.00 97.88 71 GLN A O 1
ATOM 582 N N . ILE A 1 72 ? 0.461 -9.255 -2.677 1.00 97.81 72 ILE A N 1
ATOM 583 C CA . ILE A 1 72 ? -0.502 -8.363 -2.018 1.00 97.81 72 ILE A CA 1
ATOM 584 C C . ILE A 1 72 ? -1.928 -8.911 -2.155 1.00 97.81 72 ILE A C 1
ATOM 586 O O . ILE A 1 72 ? -2.609 -9.123 -1.154 1.00 97.81 72 ILE A O 1
ATOM 590 N N . LEU A 1 73 ? -2.353 -9.263 -3.374 1.00 97.62 73 LEU A N 1
ATOM 591 C CA . LEU A 1 73 ? -3.690 -9.829 -3.595 1.00 97.62 73 LEU A CA 1
ATOM 592 C C . LEU A 1 73 ? -3.898 -11.173 -2.883 1.00 97.62 73 LEU A C 1
ATOM 594 O O . LEU A 1 73 ? -5.007 -11.493 -2.456 1.00 97.62 73 LEU A O 1
ATOM 598 N N . LYS A 1 74 ? -2.843 -11.985 -2.734 1.00 97.44 74 LYS A N 1
ATOM 599 C CA . LYS A 1 74 ? -2.924 -13.217 -1.939 1.00 97.44 74 LYS A CA 1
ATOM 600 C C . LYS A 1 74 ? -3.180 -12.912 -0.468 1.00 97.44 74 LYS A C 1
ATOM 602 O O . LYS A 1 74 ? -3.972 -13.640 0.129 1.00 97.44 74 LYS A O 1
ATOM 607 N N . LEU A 1 75 ? -2.537 -11.878 0.075 1.00 95.44 75 LEU A N 1
ATOM 608 C CA . LEU A 1 75 ? -2.694 -11.442 1.462 1.00 95.44 75 LEU A CA 1
ATOM 609 C C . LEU A 1 75 ? -4.067 -10.824 1.727 1.00 95.44 75 LEU A C 1
ATOM 611 O O . LEU A 1 75 ? -4.677 -11.120 2.748 1.00 95.44 75 LEU A O 1
ATOM 615 N N . HIS A 1 76 ? -4.626 -10.081 0.773 1.00 96.00 76 HIS A N 1
ATOM 616 C CA . HIS A 1 76 ? -5.984 -9.542 0.886 1.00 96.00 76 HIS A CA 1
ATOM 617 C C . HIS A 1 76 ? -7.062 -10.612 1.105 1.00 96.00 76 HIS A C 1
ATOM 619 O O . HIS A 1 76 ? -8.125 -10.319 1.641 1.00 96.00 76 HIS A O 1
ATOM 625 N N . ARG A 1 77 ? -6.808 -11.876 0.735 1.00 95.25 77 ARG A N 1
ATOM 626 C CA . ARG A 1 77 ? -7.748 -12.982 0.989 1.00 95.25 77 ARG A CA 1
ATOM 627 C C . ARG A 1 77 ? -7.954 -13.287 2.473 1.00 95.25 77 ARG A C 1
ATOM 629 O O . ARG A 1 77 ? -8.936 -13.949 2.783 1.00 95.25 77 ARG A O 1
ATOM 636 N N . TYR A 1 78 ? -7.062 -12.822 3.343 1.00 92.31 78 TYR A N 1
ATOM 637 C CA . TYR A 1 78 ? -7.172 -12.971 4.795 1.00 92.31 78 TYR A CA 1
ATOM 638 C C . TYR A 1 78 ? -7.788 -11.738 5.475 1.00 92.31 78 TYR A C 1
ATOM 640 O O . TYR A 1 78 ? -7.945 -11.731 6.691 1.00 92.31 78 TYR A O 1
ATOM 648 N N . LEU A 1 79 ? -8.132 -10.695 4.711 1.00 91.25 79 LEU A N 1
ATOM 649 C CA . LEU A 1 79 ? -8.813 -9.513 5.231 1.00 91.25 79 LEU A CA 1
ATOM 650 C C . LEU A 1 79 ? -10.335 -9.731 5.302 1.00 91.25 79 LEU A C 1
ATOM 652 O O . LEU A 1 79 ? -10.878 -10.497 4.499 1.00 91.25 79 LEU A O 1
ATOM 656 N N . PRO A 1 80 ? -11.044 -9.014 6.198 1.00 91.56 80 PRO A N 1
ATOM 657 C CA . PRO A 1 80 ? -12.501 -8.909 6.160 1.00 91.56 80 PRO A CA 1
ATOM 658 C C . PRO A 1 80 ? -13.002 -8.519 4.764 1.00 91.56 80 PRO A C 1
ATOM 660 O O . PRO A 1 80 ? -12.360 -7.731 4.068 1.00 91.56 80 PRO A O 1
ATOM 663 N N . ASN A 1 81 ? -14.157 -9.050 4.356 1.00 91.81 81 ASN A N 1
ATOM 664 C CA . ASN A 1 81 ? -14.640 -8.950 2.973 1.00 91.81 81 ASN A CA 1
ATOM 665 C C . ASN A 1 81 ? -14.721 -7.513 2.439 1.00 91.81 81 ASN A C 1
ATOM 667 O O . ASN A 1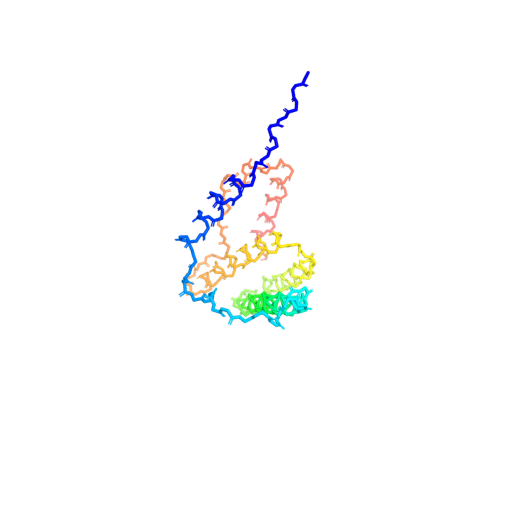 81 ? -14.374 -7.285 1.279 1.00 91.81 81 ASN A O 1
ATOM 671 N N . ASP A 1 82 ? -15.147 -6.555 3.259 1.00 89.62 82 ASP A N 1
ATOM 672 C CA . ASP A 1 82 ? -15.280 -5.161 2.828 1.00 89.62 82 ASP A CA 1
ATOM 673 C C . ASP A 1 82 ? -13.912 -4.503 2.621 1.00 89.62 82 ASP A C 1
ATOM 675 O O . ASP A 1 82 ? -13.667 -3.898 1.574 1.00 89.62 82 ASP A O 1
ATOM 679 N N . LEU A 1 83 ? -12.969 -4.736 3.543 1.00 90.00 83 LEU A N 1
ATOM 680 C CA . LEU A 1 83 ? -11.583 -4.274 3.412 1.00 90.00 83 LEU A CA 1
ATOM 681 C C . LEU A 1 83 ? -10.874 -4.925 2.223 1.00 90.00 83 LEU A C 1
ATOM 683 O O . LEU A 1 83 ? -10.141 -4.256 1.498 1.00 90.00 83 LEU A O 1
ATOM 687 N N . LYS A 1 84 ? -11.125 -6.215 1.979 1.00 94.06 84 LYS A N 1
ATOM 688 C CA . LYS A 1 84 ? -10.606 -6.923 0.809 1.00 94.06 84 LYS A CA 1
ATOM 689 C C . LYS A 1 84 ? -11.090 -6.285 -0.490 1.00 94.06 84 LYS A C 1
ATOM 691 O O . LYS A 1 84 ? -10.274 -6.030 -1.370 1.00 94.06 84 LYS A O 1
ATOM 696 N N . LYS A 1 85 ? -12.400 -6.049 -0.637 1.00 94.56 85 LYS A N 1
ATOM 697 C CA . LYS A 1 85 ? -12.974 -5.466 -1.863 1.00 94.56 85 LYS A CA 1
ATOM 698 C C . LYS A 1 85 ? -12.375 -4.091 -2.148 1.00 94.56 85 LYS A C 1
ATOM 700 O O . LYS A 1 85 ? -11.898 -3.864 -3.259 1.00 94.56 85 LYS A O 1
ATOM 705 N N . LEU A 1 86 ? -12.350 -3.229 -1.131 1.00 92.62 86 LEU A N 1
ATOM 706 C CA . LEU A 1 86 ? -11.774 -1.890 -1.217 1.00 92.62 86 LEU A CA 1
ATOM 707 C C . LEU A 1 86 ? -10.283 -1.947 -1.586 1.00 92.62 86 LEU A C 1
ATOM 709 O O . LEU A 1 86 ? -9.846 -1.302 -2.539 1.00 92.62 86 LEU A O 1
ATOM 713 N N . GLY A 1 87 ? -9.510 -2.775 -0.878 1.00 94.31 87 GLY A N 1
ATOM 714 C CA . GLY A 1 87 ? -8.079 -2.946 -1.115 1.00 94.31 87 GLY A CA 1
ATOM 715 C C . GLY A 1 87 ? -7.764 -3.509 -2.502 1.00 94.31 87 GLY A C 1
ATOM 716 O O . GLY A 1 87 ? -6.876 -3.003 -3.184 1.00 94.31 87 GLY A O 1
ATOM 717 N N . ASP A 1 88 ? -8.496 -4.525 -2.965 1.00 97.50 88 ASP A N 1
ATOM 718 C CA . ASP A 1 88 ? -8.301 -5.126 -4.291 1.00 97.50 88 ASP A CA 1
ATOM 719 C C . ASP A 1 88 ? -8.533 -4.113 -5.419 1.00 97.50 88 ASP A C 1
ATOM 721 O O . ASP A 1 88 ? -7.796 -4.122 -6.411 1.00 97.50 88 ASP A O 1
ATOM 725 N N . GLN A 1 89 ? -9.550 -3.254 -5.291 1.00 96.94 89 GLN A N 1
ATOM 726 C CA . GLN A 1 89 ? -9.804 -2.172 -6.247 1.00 96.94 89 GLN A CA 1
ATOM 727 C C . GLN A 1 89 ? -8.662 -1.154 -6.233 1.00 96.94 89 GLN A C 1
ATOM 729 O O . GLN A 1 89 ? -8.075 -0.886 -7.284 1.00 96.94 89 GLN A O 1
ATOM 734 N N . TYR A 1 90 ? -8.273 -0.686 -5.046 1.00 96.19 90 TYR A N 1
ATOM 735 C CA . TYR A 1 90 ? -7.197 0.289 -4.886 1.00 96.19 90 TYR A CA 1
ATOM 736 C C . TYR A 1 90 ? -5.864 -0.203 -5.473 1.00 96.19 90 TYR A C 1
ATOM 738 O O . TYR A 1 90 ? -5.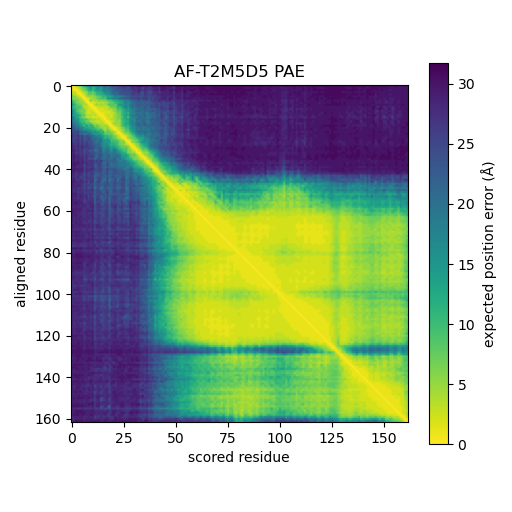253 0.472 -6.298 1.00 96.19 90 TYR A O 1
ATOM 746 N N . VAL A 1 91 ? -5.445 -1.433 -5.149 1.00 97.25 91 VAL A N 1
ATOM 747 C CA . VAL A 1 91 ? -4.202 -2.031 -5.670 1.00 97.25 91 VAL A CA 1
ATOM 748 C C . VAL A 1 91 ? -4.212 -2.113 -7.196 1.00 97.25 91 VAL A C 1
ATOM 750 O O . VAL A 1 91 ? -3.211 -1.814 -7.849 1.00 97.25 91 VAL A O 1
ATOM 753 N N . LYS A 1 92 ? -5.336 -2.518 -7.797 1.00 96.25 92 LYS A N 1
ATOM 754 C CA . LYS A 1 92 ? -5.464 -2.590 -9.261 1.00 96.25 92 LYS A CA 1
ATOM 755 C C . LYS A 1 92 ? -5.295 -1.220 -9.904 1.00 96.25 92 LYS A C 1
ATOM 757 O O . LYS A 1 92 ? -4.619 -1.108 -10.928 1.00 96.25 92 LYS A O 1
ATOM 762 N N . GLU A 1 93 ? -5.911 -0.200 -9.326 1.00 97.38 93 GLU A N 1
ATOM 763 C CA . GLU A 1 93 ? -5.854 1.159 -9.849 1.00 97.38 93 GLU A CA 1
ATOM 764 C C . GLU A 1 93 ? -4.463 1.766 -9.705 1.00 97.38 93 GLU A C 1
ATOM 766 O O . GLU A 1 93 ? -3.932 2.283 -10.690 1.00 97.38 93 GLU A O 1
ATOM 771 N N . GLU A 1 94 ? -3.832 1.621 -8.545 1.00 96.81 94 GLU A N 1
ATOM 772 C 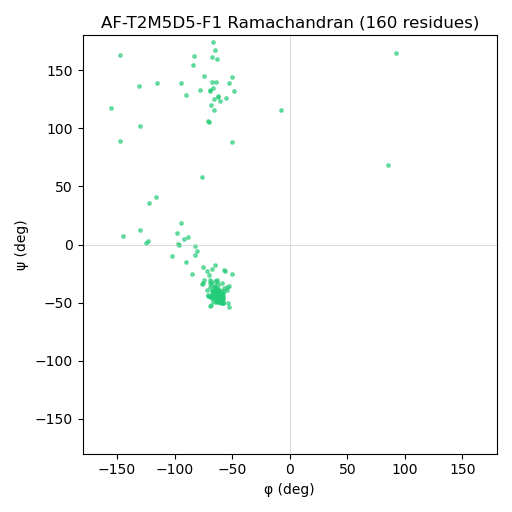CA . GLU A 1 94 ? -2.509 2.185 -8.282 1.00 96.81 94 GLU A CA 1
ATOM 773 C C . GLU A 1 94 ? -1.421 1.571 -9.165 1.00 96.81 94 GLU A C 1
ATOM 775 O O . GLU A 1 94 ? -0.664 2.294 -9.820 1.00 96.81 94 GLU A O 1
ATOM 780 N N . PHE A 1 95 ? -1.390 0.239 -9.293 1.00 96.00 95 PHE A N 1
ATOM 781 C CA . PHE A 1 95 ? -0.449 -0.428 -10.199 1.00 96.00 95 PHE A CA 1
ATOM 782 C C . PHE A 1 95 ? -0.718 -0.078 -11.667 1.00 96.00 95 PHE A C 1
ATOM 784 O O . PHE A 1 95 ? 0.215 -0.028 -12.469 1.00 96.00 95 PHE A O 1
ATOM 791 N N . ARG A 1 96 ? -1.978 0.182 -12.047 1.00 95.50 96 ARG A N 1
ATOM 792 C CA . ARG A 1 96 ? -2.320 0.640 -13.400 1.00 95.50 96 ARG A CA 1
ATOM 793 C C . ARG A 1 96 ? -1.807 2.058 -13.652 1.00 95.50 96 ARG A C 1
ATOM 795 O O . ARG A 1 96 ? -1.247 2.289 -14.723 1.00 95.50 96 ARG A O 1
ATOM 802 N N . ARG A 1 97 ? -1.979 2.977 -12.695 1.00 94.69 97 ARG A N 1
ATOM 803 C CA . ARG A 1 97 ? -1.494 4.368 -12.779 1.00 94.69 97 ARG A CA 1
ATOM 804 C C . ARG A 1 97 ? 0.034 4.428 -12.882 1.00 94.69 97 ARG A C 1
ATOM 806 O O . ARG A 1 97 ? 0.555 5.230 -13.648 1.00 94.69 97 ARG A O 1
ATOM 813 N N . HIS A 1 98 ? 0.743 3.510 -12.226 1.00 92.75 98 HIS A N 1
ATOM 814 C CA . HIS A 1 98 ? 2.210 3.480 -12.200 1.00 92.75 98 HIS A CA 1
ATOM 815 C C . HIS A 1 98 ? 2.881 2.699 -13.343 1.00 92.75 98 HIS A C 1
ATOM 817 O O . HIS A 1 98 ? 4.107 2.575 -13.367 1.00 92.75 98 HIS A O 1
ATOM 823 N N . LYS A 1 99 ? 2.130 2.211 -14.343 1.00 90.69 99 LYS A N 1
ATOM 824 C CA . LYS A 1 99 ? 2.717 1.518 -15.511 1.00 90.69 99 LYS A CA 1
ATOM 825 C C . LYS A 1 99 ? 3.706 2.384 -16.302 1.00 90.69 99 LYS A C 1
ATOM 827 O O . LYS A 1 99 ? 4.655 1.843 -16.861 1.00 90.69 99 LYS A O 1
ATOM 832 N N . GLY A 1 100 ? 3.475 3.697 -16.354 1.00 88.88 100 GLY A N 1
ATOM 833 C CA . GLY A 1 100 ? 4.312 4.669 -17.070 1.00 88.88 100 GLY A CA 1
ATOM 834 C C . GLY A 1 100 ? 5.314 5.419 -16.189 1.00 88.88 100 GLY A C 1
ATOM 835 O O . GLY A 1 100 ? 5.898 6.395 -16.648 1.00 88.88 100 GLY A O 1
ATOM 836 N N . ALA A 1 101 ? 5.489 5.010 -14.928 1.00 90.88 101 ALA A N 1
ATOM 837 C CA . ALA A 1 101 ? 6.359 5.706 -13.987 1.00 90.88 101 ALA A CA 1
ATOM 838 C C . ALA A 1 101 ? 7.832 5.670 -14.433 1.00 90.88 101 ALA A C 1
ATOM 840 O O . ALA A 1 101 ? 8.345 4.632 -14.878 1.00 90.88 101 ALA A O 1
ATOM 841 N N . ASN A 1 102 ? 8.528 6.797 -14.257 1.00 91.38 102 ASN A N 1
ATOM 842 C CA . ASN A 1 102 ? 9.966 6.874 -14.507 1.00 91.38 102 ASN A CA 1
ATOM 843 C C . ASN A 1 102 ? 10.754 6.015 -13.492 1.00 91.38 102 ASN A C 1
ATOM 845 O O . ASN A 1 102 ? 10.187 5.424 -12.573 1.00 91.38 102 ASN A O 1
ATOM 849 N N . GLN A 1 103 ? 12.073 5.893 -13.662 1.00 89.06 103 GLN A N 1
ATOM 850 C CA . GLN A 1 103 ? 12.879 4.997 -12.826 1.00 89.06 103 GLN A CA 1
ATOM 851 C C . GLN A 1 103 ? 12.853 5.361 -11.332 1.00 89.06 103 GLN A C 1
ATOM 853 O O . GLN A 1 103 ? 12.787 4.450 -10.509 1.00 89.06 103 GLN A O 1
ATOM 858 N N . LEU A 1 104 ? 12.879 6.653 -10.991 1.00 92.06 104 LEU A N 1
ATOM 859 C CA . LEU A 1 104 ? 12.843 7.120 -9.603 1.00 92.06 104 LEU A CA 1
ATOM 860 C C . LEU A 1 104 ? 11.477 6.840 -8.971 1.00 92.06 104 LEU A C 1
ATOM 862 O O . LEU A 1 104 ? 11.396 6.143 -7.965 1.00 92.06 104 LEU A O 1
ATOM 866 N N . GLN A 1 105 ? 10.405 7.270 -9.639 1.00 91.81 105 GLN A N 1
ATOM 867 C CA . GLN A 1 105 ? 9.030 7.028 -9.197 1.00 91.81 105 GLN A CA 1
ATOM 868 C C . GLN A 1 105 ? 8.746 5.535 -9.027 1.00 91.81 105 GLN A C 1
ATOM 870 O O . GLN A 1 105 ? 8.097 5.117 -8.077 1.00 91.81 105 GLN A O 1
ATOM 875 N N . ALA A 1 106 ? 9.249 4.700 -9.937 1.00 91.56 106 ALA A N 1
ATOM 876 C CA . ALA A 1 106 ? 9.077 3.260 -9.839 1.00 91.56 106 ALA A CA 1
ATOM 877 C C . ALA A 1 106 ? 9.868 2.637 -8.686 1.00 91.56 106 ALA A C 1
ATOM 879 O O . ALA A 1 106 ? 9.417 1.645 -8.119 1.00 91.56 106 ALA A O 1
ATOM 880 N N . TYR A 1 107 ? 11.041 3.179 -8.358 1.00 92.25 107 TYR A N 1
ATOM 881 C CA . TYR A 1 107 ? 11.817 2.736 -7.205 1.00 92.25 107 TYR A CA 1
ATOM 882 C C . TYR A 1 107 ? 11.097 3.071 -5.894 1.00 92.25 107 TYR A C 1
ATOM 884 O O . TYR A 1 107 ? 10.912 2.182 -5.061 1.00 92.25 107 TYR A O 1
ATOM 892 N N . GLU A 1 108 ? 10.637 4.313 -5.741 1.00 94.25 108 GLU A N 1
ATOM 893 C CA . GLU A 1 108 ? 9.856 4.762 -4.582 1.00 94.25 108 GLU A CA 1
ATOM 894 C C . GLU A 1 108 ? 8.573 3.939 -4.449 1.00 94.25 108 GLU A C 1
ATOM 896 O O . GLU A 1 108 ? 8.335 3.325 -3.411 1.00 94.25 108 GLU A O 1
ATOM 901 N N . PHE A 1 109 ? 7.821 3.799 -5.545 1.00 95.06 109 PHE A N 1
ATOM 902 C CA . PHE A 1 109 ? 6.632 2.955 -5.609 1.00 95.06 109 PHE A CA 1
ATOM 903 C C . PHE A 1 109 ? 6.935 1.528 -5.136 1.00 95.06 109 PHE A C 1
ATOM 905 O O . PHE A 1 109 ? 6.299 1.020 -4.219 1.00 95.06 109 PHE A O 1
ATOM 912 N N . MET A 1 110 ? 7.941 0.864 -5.709 1.00 96.06 110 MET A N 1
ATOM 913 C CA . MET A 1 110 ? 8.267 -0.512 -5.322 1.00 96.06 110 MET A CA 1
ATOM 914 C C . MET A 1 110 ? 8.709 -0.636 -3.861 1.00 96.06 110 MET A C 1
ATOM 916 O O . MET A 1 110 ? 8.460 -1.675 -3.249 1.00 96.06 110 MET A O 1
ATOM 920 N N . THR A 1 111 ? 9.344 0.397 -3.308 1.00 96.06 111 THR A N 1
ATOM 921 C CA . THR A 1 111 ? 9.784 0.437 -1.909 1.00 96.06 111 THR A CA 1
ATOM 922 C C . THR A 1 111 ? 8.587 0.525 -0.966 1.00 96.06 111 THR A C 1
ATOM 924 O O . THR A 1 111 ? 8.424 -0.345 -0.109 1.00 96.06 111 THR A O 1
ATOM 927 N N . GLU A 1 112 ? 7.697 1.493 -1.185 1.00 95.75 112 GLU A N 1
ATOM 928 C CA . GLU A 1 112 ? 6.488 1.685 -0.374 1.00 95.75 112 GLU A CA 1
ATOM 929 C C . GLU A 1 112 ? 5.554 0.472 -0.451 1.00 95.75 112 GLU A C 1
ATOM 931 O O . GLU A 1 112 ? 5.085 -0.047 0.563 1.00 95.75 112 GLU A O 1
ATOM 936 N N . TRP A 1 113 ? 5.340 -0.071 -1.651 1.00 97.06 113 TRP A N 1
ATOM 937 C CA . TRP A 1 113 ? 4.470 -1.233 -1.834 1.00 97.06 113 TRP A CA 1
ATOM 938 C C . TRP A 1 113 ? 5.047 -2.517 -1.238 1.00 97.06 113 TRP A C 1
ATOM 940 O O . TRP A 1 113 ? 4.295 -3.385 -0.785 1.00 97.06 113 TRP A O 1
ATOM 950 N N . LYS A 1 114 ? 6.378 -2.648 -1.203 1.00 97.31 114 LYS A N 1
ATOM 951 C CA . LYS A 1 114 ? 7.042 -3.731 -0.475 1.00 97.31 114 LYS A CA 1
ATOM 952 C C . LYS A 1 114 ? 6.839 -3.567 1.030 1.00 97.31 114 LYS A C 1
ATOM 954 O O . LYS A 1 114 ? 6.455 -4.537 1.677 1.00 97.31 114 LYS A O 1
ATOM 959 N N . PHE A 1 115 ? 7.024 -2.361 1.565 1.00 95.44 115 PHE A N 1
ATOM 960 C CA . PHE A 1 115 ? 6.787 -2.073 2.980 1.00 95.44 115 PHE A CA 1
ATOM 961 C C . PHE A 1 115 ? 5.336 -2.362 3.392 1.00 95.44 115 PHE A C 1
ATOM 963 O O . PHE A 1 115 ? 5.097 -3.020 4.408 1.00 95.44 115 PHE A O 1
ATOM 970 N N . TYR A 1 116 ? 4.367 -1.955 2.567 1.00 95.19 116 TYR A N 1
ATOM 971 C CA . TYR A 1 116 ? 2.954 -2.286 2.753 1.00 95.19 116 TYR A CA 1
ATOM 972 C C . TYR A 1 116 ? 2.721 -3.803 2.783 1.00 95.19 116 TYR A C 1
ATOM 974 O O . TYR A 1 116 ? 2.111 -4.317 3.720 1.00 95.19 116 TYR A O 1
ATOM 982 N N . CYS A 1 117 ? 3.251 -4.536 1.797 1.00 96.31 117 CYS A N 1
ATOM 983 C CA . CYS A 1 117 ? 3.125 -5.992 1.725 1.00 96.31 117 CYS A CA 1
ATOM 984 C C . CYS A 1 117 ? 3.723 -6.691 2.958 1.00 96.31 117 CYS A C 1
ATOM 986 O O . CYS A 1 117 ? 3.106 -7.603 3.509 1.00 96.31 117 CYS A O 1
ATOM 988 N N . ASP A 1 118 ? 4.908 -6.264 3.399 1.00 94.94 118 ASP A N 1
ATOM 989 C CA . ASP A 1 118 ? 5.602 -6.837 4.555 1.00 94.94 118 ASP A CA 1
ATOM 990 C C . ASP A 1 118 ? 4.841 -6.541 5.862 1.00 94.94 118 ASP A C 1
ATOM 992 O O . ASP A 1 118 ? 4.713 -7.411 6.726 1.00 94.94 118 ASP A O 1
ATOM 996 N N . THR A 1 119 ? 4.280 -5.337 5.994 1.00 92.44 119 THR A N 1
ATOM 997 C CA . THR A 1 119 ? 3.423 -4.947 7.126 1.00 92.44 119 THR A CA 1
ATOM 998 C C . THR A 1 119 ? 2.154 -5.789 7.168 1.00 92.44 119 THR A C 1
ATOM 1000 O O . THR A 1 119 ? 1.831 -6.377 8.200 1.00 92.44 119 THR A O 1
ATOM 1003 N N . LEU A 1 120 ? 1.472 -5.919 6.029 1.00 92.94 120 LEU A N 1
ATOM 1004 C CA . LEU A 1 120 ? 0.252 -6.704 5.909 1.00 92.94 120 LEU A CA 1
ATOM 1005 C C . LEU A 1 120 ? 0.500 -8.189 6.227 1.00 92.94 120 LEU A C 1
ATOM 1007 O O . LEU A 1 120 ? -0.273 -8.805 6.958 1.00 92.94 120 LEU A O 1
ATOM 1011 N N . GLN A 1 121 ? 1.608 -8.757 5.739 1.00 93.75 121 GLN A N 1
ATOM 1012 C CA . GLN A 1 121 ? 2.014 -10.127 6.061 1.00 93.75 121 GLN A CA 1
ATOM 1013 C C . GLN A 1 121 ? 2.178 -10.322 7.573 1.00 93.75 121 GLN A C 1
ATOM 1015 O O . GLN A 1 121 ? 1.674 -11.308 8.111 1.00 93.75 121 GLN A O 1
ATOM 1020 N N . LYS A 1 122 ? 2.853 -9.396 8.269 1.00 91.38 122 LYS A N 1
ATOM 1021 C CA . LYS A 1 122 ? 3.032 -9.464 9.729 1.00 91.38 122 LYS A CA 1
ATOM 1022 C C . LYS A 1 122 ? 1.690 -9.435 10.461 1.00 91.38 122 LYS A C 1
ATOM 1024 O O . LYS A 1 122 ? 1.466 -10.273 11.326 1.00 91.38 122 LYS A O 1
ATOM 1029 N N . GLN A 1 123 ? 0.794 -8.529 10.073 1.00 89.69 123 GLN A N 1
ATOM 1030 C CA . GLN A 1 123 ? -0.518 -8.363 10.711 1.00 89.69 123 GLN A CA 1
ATOM 1031 C C . GLN A 1 123 ? -1.431 -9.578 10.540 1.00 89.69 123 GLN A C 1
ATOM 1033 O O . GLN A 1 123 ? -2.162 -9.922 11.458 1.00 89.69 123 GLN A O 1
ATOM 1038 N N . ILE A 1 124 ? -1.361 -10.251 9.389 1.00 88.62 124 ILE A N 1
ATOM 1039 C CA . ILE A 1 124 ? -2.135 -11.474 9.133 1.00 88.62 124 ILE A CA 1
ATOM 1040 C C . ILE A 1 124 ? -1.551 -12.683 9.880 1.00 88.62 124 ILE A C 1
ATOM 1042 O O . ILE A 1 124 ? -2.287 -13.590 10.256 1.00 88.62 124 ILE A O 1
ATOM 1046 N N . THR A 1 125 ? -0.227 -12.733 10.057 1.00 85.62 125 THR A N 1
ATOM 1047 C CA . THR A 1 125 ? 0.461 -13.912 10.618 1.00 85.62 125 THR A CA 1
ATOM 1048 C C . THR A 1 125 ? 0.470 -13.914 12.150 1.00 85.62 125 THR A C 1
ATOM 1050 O O . THR A 1 125 ? 0.571 -14.980 12.755 1.00 85.62 125 THR A O 1
ATOM 1053 N N . LEU A 1 126 ? 0.379 -12.744 12.790 1.00 79.00 126 LEU A N 1
ATOM 1054 C CA . LEU A 1 126 ? 0.404 -12.608 14.247 1.00 79.00 126 LEU A CA 1
ATOM 1055 C C . LEU A 1 126 ? -1.026 -12.575 14.836 1.00 79.00 126 LEU A C 1
ATOM 1057 O O . LEU A 1 126 ? -1.909 -11.938 14.260 1.00 79.00 126 LEU A O 1
ATOM 1061 N N . PRO A 1 127 ? -1.280 -13.243 15.981 1.00 67.81 127 PRO A N 1
ATOM 1062 C CA . PRO A 1 127 ? -2.591 -13.264 16.642 1.00 67.81 127 PRO A CA 1
ATOM 1063 C C . PRO A 1 127 ? -3.008 -11.870 17.156 1.00 67.81 127 PRO A C 1
ATOM 1065 O O . PRO A 1 127 ? -2.184 -10.951 17.193 1.00 67.81 127 PRO A O 1
ATOM 1068 N N . PRO A 1 128 ? -4.291 -11.709 17.538 1.00 59.53 128 PRO A N 1
ATOM 1069 C CA . PRO A 1 128 ? -5.200 -10.698 16.991 1.00 59.53 128 PRO A CA 1
ATOM 1070 C C . PRO A 1 128 ? -4.569 -9.306 17.003 1.00 59.53 128 PRO A C 1
ATOM 1072 O O . PRO A 1 128 ? -4.699 -8.535 17.952 1.00 59.53 128 PRO A O 1
ATOM 1075 N N . SER A 1 129 ? -3.855 -8.998 15.928 1.00 59.69 129 SER A N 1
ATOM 1076 C CA . SER A 1 129 ? -3.254 -7.691 15.741 1.00 59.69 129 SER A CA 1
ATOM 1077 C C . SER A 1 129 ? -4.259 -6.819 15.001 1.00 59.69 129 SER A C 1
ATOM 1079 O O . SER A 1 129 ? -4.811 -7.219 13.975 1.00 59.69 129 SER A O 1
ATOM 1081 N N . SER A 1 130 ? -4.530 -5.635 15.544 1.00 72.38 130 SER A N 1
ATOM 1082 C CA . SER A 1 130 ? -5.297 -4.596 14.861 1.00 72.38 130 SER A CA 1
ATOM 1083 C C . SER A 1 130 ? -4.753 -4.392 13.445 1.00 72.38 130 SER A C 1
ATOM 1085 O O . SER A 1 130 ? -3.540 -4.265 13.255 1.00 72.38 130 SER A O 1
ATOM 1087 N N . LEU A 1 131 ? -5.643 -4.359 12.453 1.00 83.06 131 LEU A N 1
ATOM 1088 C CA . LEU A 1 131 ? -5.263 -4.023 11.085 1.00 83.06 131 LEU A CA 1
ATOM 1089 C C . LEU A 1 131 ? -4.844 -2.551 11.018 1.00 83.06 131 LEU A C 1
ATOM 1091 O O . LEU A 1 131 ? -5.488 -1.689 11.614 1.00 83.06 131 LEU A O 1
ATOM 1095 N N . GLY A 1 132 ? -3.788 -2.269 10.255 1.00 82.75 132 GLY A N 1
ATOM 1096 C CA . GLY A 1 132 ? -3.251 -0.916 10.100 1.00 82.75 132 GLY A CA 1
ATOM 1097 C C . GLY A 1 132 ? -2.136 -0.568 11.088 1.00 82.75 132 GLY A C 1
ATOM 1098 O O . GLY A 1 132 ? -1.867 -1.290 12.046 1.00 82.75 132 GLY A O 1
ATOM 1099 N N . VAL A 1 133 ? -1.420 0.513 10.793 1.00 83.31 133 VAL A N 1
ATOM 1100 C CA . VAL A 1 133 ? -0.305 1.025 11.601 1.00 83.31 133 VAL A CA 1
ATOM 1101 C C . VAL A 1 133 ? -0.718 2.395 12.137 1.00 83.31 133 VAL A C 1
ATOM 1103 O O . VAL A 1 133 ? -1.328 3.155 11.379 1.00 83.31 133 VAL A O 1
ATOM 1106 N N . PRO A 1 134 ? -0.413 2.728 13.405 1.00 84.12 134 PRO A N 1
ATOM 1107 C CA . PRO A 1 134 ? -0.625 4.075 13.916 1.00 84.12 134 PRO A CA 1
ATOM 1108 C C . PRO A 1 134 ? 0.036 5.116 13.009 1.00 84.12 134 PRO A C 1
ATOM 1110 O O . PRO A 1 134 ? 1.148 4.907 12.520 1.00 84.12 134 PRO A O 1
ATOM 1113 N N . LEU A 1 135 ? -0.653 6.233 12.777 1.00 82.69 135 LEU A N 1
ATOM 1114 C CA . LEU A 1 135 ? -0.079 7.338 12.021 1.00 82.69 135 LEU A CA 1
ATOM 1115 C C . LEU A 1 135 ? 1.081 7.947 12.808 1.00 82.69 135 LEU A C 1
ATOM 1117 O O . LEU A 1 135 ? 0.973 8.189 14.009 1.00 82.69 135 LEU A O 1
ATOM 1121 N N . ASP A 1 136 ? 2.177 8.199 12.101 1.00 88.88 136 ASP A N 1
ATOM 1122 C CA . ASP A 1 136 ? 3.335 8.897 12.643 1.00 88.88 136 ASP A CA 1
ATOM 1123 C C . ASP A 1 136 ? 2.922 10.311 13.100 1.00 88.88 136 ASP A C 1
ATOM 1125 O O . ASP A 1 136 ? 2.383 11.068 12.279 1.00 88.88 136 ASP A O 1
ATOM 1129 N N . PRO A 1 137 ? 3.153 10.685 14.373 1.00 87.44 137 PRO A N 1
ATOM 1130 C CA . PRO A 1 137 ? 2.821 12.011 14.884 1.00 87.44 137 PRO A CA 1
ATOM 1131 C C . PRO A 1 137 ? 3.406 13.151 14.045 1.00 87.44 137 PRO A C 1
ATOM 1133 O O . PRO A 1 137 ? 2.743 14.171 13.859 1.00 87.44 137 PRO A O 1
ATOM 1136 N N . GLU A 1 138 ? 4.607 12.983 13.485 1.00 90.25 138 GLU A N 1
ATOM 1137 C CA . GLU A 1 138 ? 5.221 14.012 12.640 1.00 90.25 138 GLU A CA 1
ATOM 1138 C C . GLU A 1 138 ? 4.436 14.217 11.340 1.00 90.25 138 GLU A C 1
ATOM 1140 O O . GLU A 1 138 ? 4.198 15.352 10.920 1.00 90.25 138 GLU A O 1
ATOM 1145 N N . LYS A 1 139 ? 3.943 13.127 10.738 1.00 85.62 139 LYS A N 1
ATOM 1146 C CA . LYS A 1 139 ? 3.095 13.201 9.541 1.00 85.62 139 LYS A CA 1
ATOM 1147 C C . LYS A 1 139 ? 1.764 13.867 9.848 1.00 85.62 139 LYS A C 1
ATOM 1149 O O . LYS A 1 139 ? 1.324 14.696 9.058 1.00 85.62 139 LYS A O 1
ATOM 1154 N N . VAL A 1 140 ? 1.150 13.553 10.988 1.00 87.44 140 VAL A N 1
ATOM 1155 C CA . VAL A 1 140 ? -0.109 14.188 11.411 1.00 87.44 140 VAL A CA 1
ATOM 1156 C C . VAL A 1 140 ? 0.073 15.697 11.571 1.00 87.44 140 VAL A C 1
ATOM 1158 O O . VAL A 1 140 ? -0.748 16.461 11.071 1.00 87.44 140 VAL A O 1
ATOM 1161 N N . ASN A 1 141 ? 1.180 16.135 12.174 1.00 88.94 141 ASN A N 1
ATOM 1162 C CA . ASN A 1 141 ? 1.482 17.557 12.356 1.00 88.94 141 ASN A CA 1
ATOM 1163 C C . ASN A 1 141 ? 1.764 18.302 11.040 1.00 88.94 141 ASN A C 1
ATOM 1165 O O . ASN A 1 141 ? 1.645 19.524 10.995 1.00 88.94 141 ASN A O 1
ATOM 1169 N N . SER A 1 142 ? 2.133 17.585 9.975 1.00 93.31 142 SER A N 1
ATOM 1170 C CA . SER A 1 142 ? 2.366 18.168 8.647 1.00 93.31 142 SER A CA 1
ATOM 1171 C C . SER A 1 142 ? 1.089 18.383 7.819 1.00 93.31 142 SER A C 1
ATOM 1173 O O . SER A 1 142 ? 1.148 19.013 6.763 1.00 93.31 142 SER A O 1
ATOM 1175 N N . LEU A 1 143 ? -0.058 17.863 8.273 1.00 90.56 143 LEU A N 1
ATOM 1176 C CA . LEU A 1 143 ? -1.335 17.994 7.572 1.00 90.56 143 LEU A CA 1
ATOM 1177 C C . LEU A 1 143 ? -1.9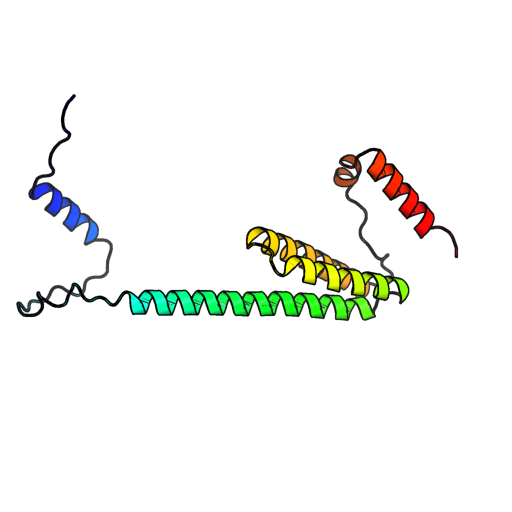16 19.406 7.719 1.00 90.56 143 LEU A C 1
ATOM 1179 O O . LEU A 1 143 ? -1.823 20.037 8.772 1.00 90.56 143 LEU A O 1
ATOM 1183 N N . SER A 1 144 ? -2.576 19.895 6.666 1.00 94.56 144 SER A N 1
ATOM 1184 C CA . SER A 1 144 ? -3.333 21.147 6.731 1.00 94.56 144 SER A CA 1
ATOM 1185 C C . SER A 1 144 ? -4.562 21.013 7.641 1.00 94.56 144 SER A C 1
ATOM 1187 O O . SER A 1 144 ? -5.051 19.911 7.894 1.00 94.56 144 SER A O 1
ATOM 1189 N N . GLN A 1 145 ? -5.120 22.141 8.094 1.00 92.25 145 GLN A N 1
ATOM 1190 C CA . GLN A 1 145 ? -6.347 22.140 8.908 1.00 92.25 145 GLN A CA 1
ATOM 1191 C C . GLN A 1 145 ? -7.522 21.449 8.202 1.00 92.25 145 GLN A C 1
ATOM 1193 O O . GLN A 1 145 ? -8.290 20.722 8.828 1.00 92.25 145 GLN A O 1
ATOM 1198 N N . GLU A 1 146 ? -7.634 21.618 6.884 1.00 94.06 146 GLU A N 1
ATOM 1199 C CA . GLU A 1 146 ? -8.654 20.938 6.086 1.00 94.06 146 GLU A CA 1
ATOM 1200 C C . GLU A 1 146 ? -8.424 19.420 6.047 1.00 94.06 146 GLU A C 1
ATOM 1202 O O . GLU A 1 146 ? -9.353 18.645 6.272 1.00 94.06 146 GLU A O 1
ATOM 1207 N N . GLN A 1 147 ? -7.180 18.985 5.829 1.00 93.62 147 GLN A N 1
ATOM 1208 C CA . GLN A 1 147 ? -6.817 17.565 5.802 1.00 93.62 147 GLN A CA 1
ATOM 1209 C C . GLN A 1 147 ? -7.024 16.896 7.166 1.00 93.62 147 GLN A C 1
ATOM 1211 O O . GLN A 1 147 ? -7.501 15.763 7.227 1.00 93.62 147 GLN A O 1
ATOM 1216 N N . LEU A 1 148 ? -6.723 17.601 8.260 1.00 92.06 148 LEU A N 1
ATOM 1217 C CA . LEU A 1 148 ? -7.013 17.146 9.621 1.00 92.06 148 LEU A CA 1
ATOM 1218 C C . LEU A 1 148 ? -8.520 16.995 9.850 1.00 92.06 148 LEU A C 1
ATOM 1220 O O . LEU A 1 148 ? -8.955 15.976 10.385 1.00 92.06 148 LEU A O 1
ATOM 1224 N N . GLY A 1 149 ? -9.321 17.964 9.394 1.00 92.50 149 GLY A N 1
ATOM 1225 C CA . GLY A 1 149 ? -10.781 17.883 9.449 1.00 92.50 149 GLY A CA 1
ATOM 1226 C C . GLY A 1 149 ? -11.332 16.674 8.686 1.00 92.50 149 GLY A C 1
ATOM 1227 O O . GLY A 1 149 ? -12.167 15.936 9.211 1.00 92.50 149 GLY A O 1
ATOM 1228 N N . GLN A 1 150 ? -10.820 16.416 7.479 1.00 94.12 150 GLN A N 1
ATOM 1229 C CA . GLN A 1 150 ? -11.191 15.244 6.678 1.00 94.12 150 GLN A CA 1
ATOM 1230 C C . GLN A 1 150 ? -10.795 13.931 7.361 1.00 94.12 150 GLN A C 1
ATOM 1232 O O . GLN A 1 150 ? -11.610 13.014 7.454 1.00 94.12 150 GLN A O 1
ATOM 1237 N N . LEU A 1 151 ? -9.567 13.842 7.879 1.00 92.31 151 LEU A N 1
ATOM 1238 C CA . LEU A 1 151 ? -9.084 12.663 8.595 1.00 92.31 151 LEU A CA 1
ATOM 1239 C C . LEU A 1 151 ? -9.939 12.368 9.835 1.00 92.31 151 LEU A C 1
ATOM 1241 O O . LEU A 1 151 ? -10.302 11.218 10.080 1.00 92.31 151 LEU A O 1
ATOM 1245 N N . PHE A 1 152 ? -10.305 13.406 10.588 1.00 90.81 152 PHE A N 1
ATOM 1246 C CA . PHE A 1 152 ? -11.182 13.281 11.748 1.00 90.81 152 PHE A CA 1
ATOM 1247 C C . PHE A 1 152 ? -12.589 12.806 11.362 1.00 90.81 152 PHE A C 1
ATOM 1249 O O . PHE A 1 152 ? -13.165 11.949 12.032 1.00 90.81 152 PHE A O 1
ATOM 1256 N N . HIS A 1 153 ? -13.145 13.315 10.261 1.00 92.75 153 HIS A N 1
ATOM 1257 C CA . HIS A 1 153 ? -14.432 12.844 9.756 1.00 92.75 153 HIS A CA 1
ATOM 1258 C C . HIS A 1 153 ? -14.372 11.361 9.359 1.00 92.75 153 HIS A C 1
ATOM 1260 O O . HIS A 1 153 ? -15.216 10.579 9.790 1.00 92.75 153 HIS A O 1
ATOM 1266 N N . LEU A 1 154 ? -13.322 10.947 8.640 1.00 90.69 154 LEU A N 1
ATOM 1267 C CA . LEU A 1 154 ? -13.096 9.544 8.275 1.00 90.69 154 LEU A CA 1
ATOM 1268 C C . LEU A 1 154 ? -13.002 8.631 9.503 1.00 90.69 154 LEU A C 1
ATOM 1270 O O . LEU A 1 154 ? -13.583 7.547 9.507 1.00 90.69 154 LEU A O 1
ATOM 1274 N N . GLN A 1 155 ? -12.304 9.066 10.556 1.00 89.50 155 GLN A N 1
ATOM 1275 C CA . GLN A 1 155 ? -12.210 8.311 11.806 1.00 89.50 155 GLN A CA 1
ATOM 1276 C C . GLN A 1 155 ? -13.587 8.102 12.447 1.00 89.50 155 GLN A C 1
ATOM 1278 O O . GLN A 1 155 ? -13.893 6.995 12.896 1.00 89.50 155 GLN A O 1
ATOM 1283 N N . GLN A 1 156 ? -14.422 9.143 12.485 1.00 91.69 156 GLN A N 1
ATOM 1284 C CA . GLN A 1 156 ? -15.778 9.037 13.018 1.00 91.69 156 GLN A CA 1
ATOM 1285 C C . GLN A 1 156 ? -16.617 8.061 12.193 1.00 91.69 156 GLN A C 1
ATOM 1287 O O . GLN A 1 156 ? -17.201 7.147 12.765 1.00 91.69 156 GLN A O 1
ATOM 1292 N N . GLU A 1 157 ? -16.628 8.185 10.863 1.00 88.31 157 GLU A N 1
ATOM 1293 C CA . GLU A 1 157 ? -17.371 7.258 9.998 1.00 88.31 157 GLU A CA 1
ATOM 1294 C C . GLU A 1 157 ? -16.918 5.801 10.172 1.00 88.31 157 GLU A C 1
ATOM 1296 O O . GLU A 1 157 ? -17.753 4.904 10.235 1.00 88.31 157 GLU A O 1
ATOM 1301 N N . ALA A 1 158 ? -15.613 5.556 10.323 1.00 84.81 158 ALA A N 1
ATOM 1302 C CA . ALA A 1 158 ? -15.074 4.208 10.506 1.00 84.81 158 ALA A CA 1
ATOM 1303 C C . ALA A 1 158 ? -15.369 3.592 11.889 1.00 84.81 158 ALA A C 1
ATOM 1305 O O . ALA A 1 158 ? -15.314 2.372 12.037 1.00 84.81 158 ALA A O 1
ATOM 1306 N N . THR A 1 159 ? -15.641 4.414 12.910 1.00 86.50 159 THR A N 1
ATOM 1307 C CA . THR A 1 159 ? -15.887 3.971 14.299 1.00 86.50 159 THR A CA 1
ATOM 1308 C C . THR A 1 159 ? -17.363 3.975 14.687 1.00 86.50 159 THR A C 1
ATOM 1310 O O . THR A 1 159 ? -17.722 3.427 15.734 1.00 86.50 159 THR A O 1
ATOM 1313 N N . LYS A 1 160 ? -18.232 4.548 13.845 1.00 88.25 160 LYS A N 1
ATOM 1314 C CA . LYS A 1 160 ? -19.682 4.413 13.984 1.00 88.25 160 LYS A CA 1
ATOM 1315 C C . LYS A 1 160 ? -20.043 2.932 14.010 1.00 88.25 160 LYS A C 1
ATOM 1317 O O . LYS A 1 160 ? -19.662 2.162 13.131 1.00 88.25 160 LYS A O 1
ATOM 1322 N N . LYS A 1 161 ? -20.777 2.531 15.047 1.00 68.50 161 LYS A N 1
ATOM 1323 C CA . LYS A 1 161 ? -21.330 1.180 15.125 1.00 68.50 161 LYS A CA 1
ATOM 1324 C C . LYS A 1 161 ? -22.366 1.029 14.010 1.00 68.50 161 LYS A C 1
ATOM 1326 O O . LYS A 1 161 ? -23.264 1.865 13.918 1.00 68.50 161 LYS A O 1
ATOM 1331 N N . ILE A 1 162 ? -22.179 0.004 13.181 1.00 56.06 162 ILE A N 1
ATOM 1332 C CA . ILE A 1 162 ? -23.143 -0.444 12.166 1.00 56.06 162 ILE A CA 1
ATOM 1333 C C . ILE A 1 162 ? -24.327 -1.100 12.872 1.00 56.06 162 ILE A C 1
ATOM 1335 O O . ILE A 1 162 ? -24.070 -1.865 13.833 1.00 56.06 162 ILE A O 1
#

pLDDT: mean 77.75, std 19.97, r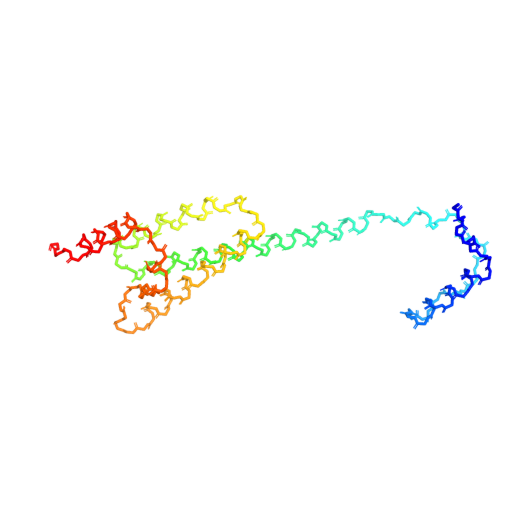ange [34.44, 98.12]

InterPro domains:
  IPR008381 Succinate dehydrogenase assembly factor 3, mitochondrial [PTHR13137] (65-161)

Radius of gyration: 30.49 Å; Cα contacts (8 Å, |Δi|>4): 33; chains: 1; bounding box: 82×51×60 Å

Nearest PDB structures (foldseek):
  7rro-assembly1_B9  TM=2.448E-01  e=1.345E+00  Bos taurus

Organism: Hydra vulgaris (NCBI:txid6087)

Foldseek 3Di:
DDDDDDDDPVNVVVVVVVVVVPDDDDDDDDDPPPPPCPVPPPPVVVVVVVVVVVVVVVVVLVVLLVVLLVLQLVLLVLDDPVSSVVSNVVSVVVSVVCPPPDPVRSVVVSVVSVVVSVLSVVCSVDPPDDPDDDDDPVVLVVDDPVRVVVVVVVVVVVPPDD

Solvent-accessible surface area (backbone atoms only — not comparable to full-atom values): 10097 Å² total; per-residue (Å²): 136,85,82,77,84,79,82,48,81,66,55,56,53,58,55,54,57,68,58,63,80,79,56,86,91,74,90,89,78,90,69,101,80,67,91,84,59,82,89,64,71,64,66,63,63,58,52,52,51,52,51,52,53,54,49,52,51,50,53,53,50,52,53,53,54,53,52,50,56,53,50,44,60,59,55,38,72,78,44,61,70,68,60,25,55,55,46,56,52,50,54,56,50,52,59,58,69,51,70,80,49,52,75,65,58,44,49,54,48,54,50,55,54,47,52,51,42,54,51,51,52,51,42,73,72,42,80,96,47,71,85,81,73,85,79,56,68,70,63,60,71,70,49,51,74,67,55,48,52,51,52,53,50,53,51,50,66,73,66,54,84,129

Mean predicted aligned error: 15.39 Å

Secondary structure (DSSP, 8-state):
-PPPPPPPHHHHHHHHHHHTTSS--------TT-TTSTT---HHHHHHHHHHHHHHHHHHHHHHHHHHHHHHHHHHTTS-HHHHHHHHHHHHHHHHHGGG--HHHHHHHHHHHHHHHHHHHHHHHSTTPPSS-PPPHHHHHTS-HHHHHHHHHHHHHHHS--

Sequence (162 aa):
MKPGPALTKLDLAVWRNKLSTVLPGTWWGSNSKLLCEASALPLHHYDIRINKLMQERTIARLFLVQRLYRQILKLHRYLPNDLKKLGDQYVKEEFRRHKGANQLQAYEFMTEWKFYCDTLQKQITLPPSSLGVPLDPEKVNSLSQEQLGQLFHLQQEATKKI